Protein 2FU2 (pdb70)

Solvent-accessible surface area: 5019 Å² total

B-factor: mean 35.88, std 7.21, range [23.2, 70.32]

CATH classification: 1.20.1440.50

Structure (mmCIF, N/CA/C/O backbone):
data_2FU2
#
_entry.id   2FU2
#
_cell.length_a   76.087
_cell.length_b   30.28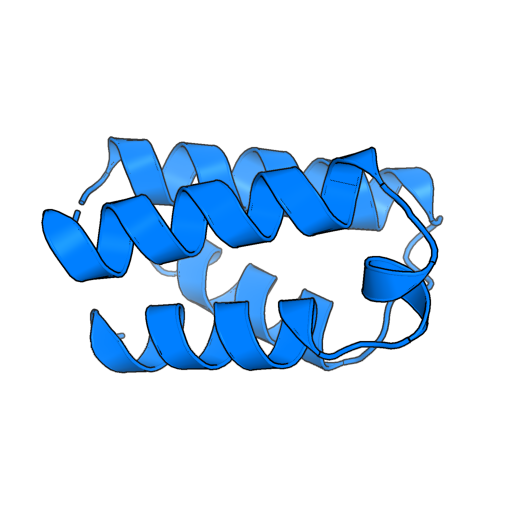0
_cell.length_c   35.855
_cell.angle_alpha   90.00
_cell.angle_beta   113.26
_cell.angle_gamma   90.00
#
_symmetry.space_group_name_H-M   'C 1 2 1'
#
loop_
_entity.id
_entity.type
_entity.pdbx_description
1 polymer 'Hypothetical protein SPy2152'
2 water water
#
loop_
_atom_site.group_PDB
_atom_site.id
_atom_site.type_symbol
_atom_site.label_atom_id
_atom_site.label_alt_id
_atom_site.label_comp_id
_atom_site.label_asym_id
_atom_site.label_entity_id
_atom_site.label_seq_id
_atom_site.pdbx_PDB_ins_code
_atom_site.Cartn_x
_atom_site.Cartn_y
_atom_site.Cartn_z
_atom_site.occupancy
_atom_site.B_iso_or_equiv
_atom_site.auth_seq_id
_atom_site.auth_comp_id
_atom_site.auth_asym_id
_atom_site.auth_atom_id
_atom_site.pdbx_PDB_model_num
ATOM 1 N N . PRO A 1 2 ? 5.910 2.734 -0.463 1.00 34.36 2 PRO A N 1
ATOM 2 C CA . PRO A 1 2 ? 6.548 1.604 0.289 1.00 34.77 2 PRO A CA 1
ATOM 3 C C . PRO A 1 2 ? 6.481 0.256 -0.500 1.00 34.17 2 PRO A C 1
ATOM 4 O O . PRO A 1 2 ? 5.652 -0.581 -0.197 1.00 34.72 2 PRO A O 1
ATOM 8 N N . SER A 1 3 ? 7.336 0.086 -1.515 1.00 33.66 3 SER A N 1
ATOM 9 C CA . SER A 1 3 ? 7.182 -0.917 -2.591 1.00 32.68 3 SER A CA 1
ATOM 10 C C . SER A 1 3 ? 7.745 -2.303 -2.256 1.00 32.99 3 SER A C 1
ATOM 11 O O . SER A 1 3 ? 8.551 -2.474 -1.295 1.00 33.10 3 SER A O 1
ATOM 14 N N . GLU A 1 4 ? 7.350 -3.288 -3.062 1.00 32.36 4 GLU A N 1
ATOM 15 C CA . GLU A 1 4 ? 7.803 -4.681 -2.874 1.00 32.45 4 GLU A CA 1
ATOM 16 C C . GLU A 1 4 ? 9.302 -4.814 -2.955 1.00 32.20 4 GLU A C 1
ATOM 17 O O . GLU A 1 4 ? 9.907 -5.560 -2.152 1.00 31.28 4 GLU A O 1
ATOM 23 N N . LYS A 1 5 ? 9.893 -4.099 -3.929 1.00 31.50 5 LYS A N 1
ATOM 24 C CA . LYS A 1 5 ? 11.353 -4.044 -4.093 1.00 31.93 5 LYS A CA 1
ATOM 25 C C . LYS A 1 5 ? 12.168 -3.364 -2.955 1.00 31.80 5 LYS A C 1
ATOM 26 O O . LYS A 1 5 ? 13.251 -3.817 -2.624 1.00 32.07 5 LYS A O 1
ATOM 32 N N . GLU A 1 6 ? 11.629 -2.296 -2.370 1.00 31.89 6 GLU A N 1
ATOM 33 C CA . GLU A 1 6 ? 12.315 -1.568 -1.315 1.00 33.15 6 GLU A CA 1
ATOM 34 C C . GLU A 1 6 ? 12.387 -2.494 -0.105 1.00 32.40 6 GLU A C 1
ATOM 35 O O . GLU A 1 6 ? 13.414 -2.545 0.581 1.00 32.83 6 GLU A O 1
ATOM 41 N N . ILE A 1 7 ? 11.305 -3.227 0.158 1.00 31.01 7 ILE A N 1
ATOM 42 C CA . ILE A 1 7 ? 11.307 -4.166 1.289 1.00 30.52 7 ILE A CA 1
ATOM 43 C C . ILE A 1 7 ? 12.281 -5.346 1.022 1.00 30.86 7 ILE A C 1
ATOM 44 O O . ILE A 1 7 ? 13.048 -5.762 1.928 1.00 30.45 7 ILE A O 1
ATOM 49 N N . LEU A 1 8 ? 12.282 -5.836 -0.213 1.00 29.53 8 LEU A N 1
ATOM 50 C CA . LEU A 1 8 ? 13.174 -6.925 -0.587 1.00 30.42 8 LEU A CA 1
ATOM 51 C C . LEU A 1 8 ? 14.623 -6.468 -0.433 1.00 30.67 8 LEU A C 1
ATOM 52 O O . LEU A 1 8 ? 15.438 -7.179 0.194 1.00 30.46 8 LEU A O 1
ATOM 57 N N . ASP A 1 9 ? 14.936 -5.257 -0.928 1.00 29.74 9 ASP A N 1
ATOM 58 C CA . ASP A 1 9 ? 16.270 -4.739 -0.742 1.00 30.28 9 ASP A CA 1
ATOM 59 C C . ASP A 1 9 ? 16.685 -4.540 0.742 1.00 31.44 9 ASP A C 1
ATOM 60 O O . ASP A 1 9 ? 17.806 -4.976 1.150 1.00 32.46 9 ASP A O 1
ATOM 65 N N . ALA A 1 10 ? 15.788 -3.905 1.537 1.00 31.15 10 ALA A N 1
ATOM 66 C CA . ALA A 1 10 ? 15.935 -3.828 2.978 1.00 31.02 10 ALA A CA 1
ATOM 67 C C . ALA A 1 10 ? 16.181 -5.172 3.664 1.00 30.56 10 ALA A C 1
ATOM 68 O O . ALA A 1 10 ? 17.073 -5.257 4.526 1.00 31.53 10 ALA A O 1
ATOM 70 N N . LEU A 1 11 ? 15.425 -6.209 3.321 1.00 29.30 11 LEU A N 1
ATOM 71 C CA . LEU A 1 11 ? 15.785 -7.599 3.772 1.00 28.21 11 LEU A CA 1
ATOM 72 C C . LEU A 1 11 ? 17.183 -8.003 3.402 1.00 28.96 11 LEU A C 1
ATOM 73 O O . LEU A 1 11 ? 17.861 -8.651 4.233 1.00 28.57 11 LEU A O 1
ATOM 78 N N . SER A 1 12 ? 17.639 -7.628 2.194 1.00 30.21 12 SER A N 1
ATOM 79 C CA . SER A 1 12 ? 18.942 -8.116 1.721 1.00 32.27 12 SER A CA 1
ATOM 80 C C . SER A 1 12 ? 20.040 -7.418 2.494 1.00 32.78 12 SER A C 1
ATOM 81 O O . SER A 1 12 ? 21.075 -8.029 2.809 1.00 33.89 12 SER A O 1
ATOM 84 N N . LYS A 1 13 ? 19.806 -6.129 2.757 1.00 32.76 13 LYS A N 1
ATOM 85 C CA . LYS A 1 13 ? 20.698 -5.305 3.563 1.00 32.25 13 LYS A CA 1
ATOM 86 C C . LYS A 1 13 ? 20.856 -5.886 4.956 1.00 31.76 13 LYS A C 1
ATOM 87 O O . LYS A 1 13 ? 21.961 -6.040 5.442 1.00 33.11 13 LYS A O 1
ATOM 93 N N . VAL A 1 14 ? 19.748 -6.205 5.601 1.00 31.54 14 VAL A N 1
ATOM 94 C CA . VAL A 1 14 ? 19.795 -6.922 6.888 1.00 31.65 14 VAL A CA 1
ATOM 95 C C . VAL A 1 14 ? 20.529 -8.295 6.798 1.00 32.99 14 VAL A C 1
ATOM 96 O O . VAL A 1 14 ? 21.475 -8.592 7.581 1.00 34.08 14 VAL A O 1
ATOM 100 N N . TYR A 1 15 ? 20.111 -9.110 5.843 1.00 31.80 15 TYR A N 1
ATOM 101 C CA . TYR A 1 15 ? 20.781 -10.396 5.582 1.00 32.26 15 TYR A CA 1
ATOM 102 C C . TYR A 1 15 ? 22.316 -10.273 5.484 1.00 32.94 15 TYR A C 1
ATOM 103 O O . TYR A 1 15 ? 23.008 -11.034 6.090 1.00 32.33 15 TYR A O 1
ATOM 112 N N . SER A 1 16 ? 22.827 -9.304 4.713 1.00 33.23 16 SER A N 1
ATOM 113 C CA . SER A 1 16 ? 24.264 -9.145 4.551 1.00 34.95 16 SER A CA 1
ATOM 114 C C . SER A 1 16 ? 25.008 -8.756 5.844 1.00 35.15 16 SER A C 1
ATOM 115 O O . SER A 1 16 ? 26.228 -8.723 5.805 1.00 34.71 16 SER A O 1
ATOM 118 N N . GLU A 1 17 ? 24.296 -8.452 6.956 1.00 35.39 17 GLU A N 1
ATOM 119 C CA . GLU A 1 17 ? 24.927 -7.937 8.162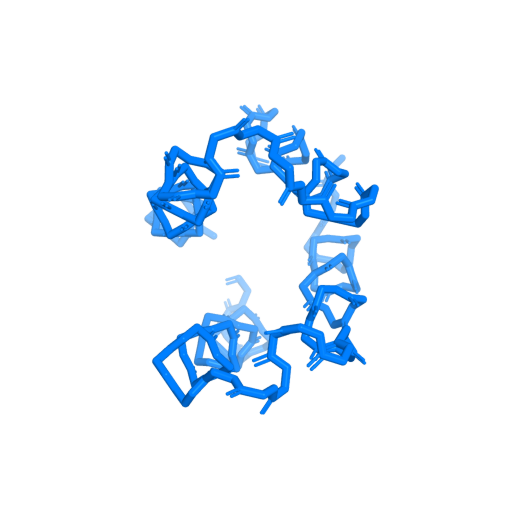 1.00 36.23 17 GLU A CA 1
ATOM 120 C C . GLU A 1 17 ? 25.708 -9.050 8.847 1.00 36.95 17 GLU A C 1
ATOM 121 O O . GLU A 1 17 ? 25.144 -10.124 9.105 1.00 37.78 17 GLU A O 1
ATOM 127 N N . GLN A 1 18 ? 26.970 -8.777 9.199 1.00 38.09 18 GLN A N 1
ATOM 128 C CA . GLN A 1 18 ? 27.842 -9.766 9.895 1.00 39.15 18 GLN A CA 1
ATOM 129 C C . GLN A 1 18 ? 27.164 -10.382 11.118 1.00 37.54 18 GLN A C 1
ATOM 130 O O . GLN A 1 18 ? 27.232 -11.596 11.293 1.00 37.72 18 GLN A O 1
ATOM 136 N N . VAL A 1 19 ? 26.465 -9.567 11.926 1.00 36.85 19 VAL A N 1
ATOM 137 C CA . VAL A 1 19 ? 25.745 -10.088 13.105 1.00 35.64 19 VAL A CA 1
ATOM 138 C C . VAL A 1 19 ? 24.553 -10.991 12.745 1.00 34.99 19 VAL A C 1
ATOM 139 O O . VAL A 1 19 ? 24.227 -11.915 13.505 1.00 35.99 19 VAL A O 1
ATOM 143 N N . ILE A 1 20 ? 23.913 -10.768 11.605 1.00 34.18 20 ILE A N 1
ATOM 144 C CA . ILE A 1 20 ? 22.885 -11.694 11.127 1.00 33.32 20 ILE A CA 1
ATOM 145 C C . ILE A 1 20 ? 23.532 -12.921 10.513 1.00 33.74 20 ILE A C 1
ATOM 146 O O . ILE A 1 20 ? 23.053 -14.044 10.754 1.00 34.17 20 ILE A O 1
ATOM 151 N N . GLN A 1 21 ? 24.600 -12.740 9.729 1.00 32.76 21 GLN A N 1
ATOM 152 C CA . GLN A 1 21 ? 25.301 -13.916 9.168 1.00 34.14 21 GLN A CA 1
ATOM 153 C C . GLN A 1 21 ? 25.856 -14.907 10.211 1.00 34.47 21 GLN A C 1
ATOM 154 O O . GLN A 1 21 ? 25.935 -16.124 9.984 1.00 34.32 21 GLN A O 1
ATOM 160 N N . ALA A 1 22 ? 26.268 -14.347 11.341 1.00 35.02 22 A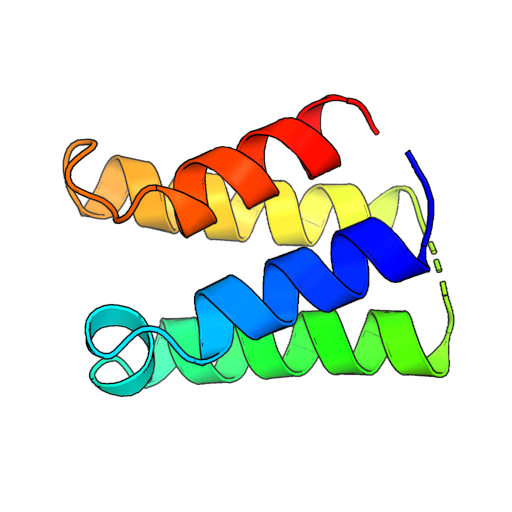LA A N 1
ATOM 161 C CA . ALA A 1 22 ? 26.836 -15.095 12.465 1.00 34.52 22 ALA A CA 1
ATOM 162 C C . ALA A 1 22 ? 25.776 -15.878 13.269 1.00 34.58 22 ALA A C 1
ATOM 163 O O . ALA A 1 22 ? 26.127 -16.581 14.206 1.00 34.35 22 ALA A O 1
ATOM 165 N N . ASP A 1 23 ? 24.495 -15.723 12.929 1.00 33.96 23 ASP A N 1
ATOM 166 C CA . ASP A 1 23 ? 23.397 -16.324 13.679 1.00 34.73 23 ASP A CA 1
ATOM 167 C C . ASP A 1 23 ? 22.489 -17.124 12.765 1.00 35.45 23 ASP A C 1
ATOM 168 O O . ASP A 1 23 ? 21.678 -16.541 11.991 1.00 35.70 23 ASP A O 1
ATOM 173 N N . ASP A 1 24 ? 22.592 -18.453 12.881 1.00 35.16 24 ASP A N 1
ATOM 174 C CA . ASP A 1 24 ? 21.962 -19.356 11.944 1.00 34.43 24 ASP A CA 1
ATOM 175 C C . ASP A 1 24 ? 20.435 -19.229 11.875 1.00 34.04 24 ASP A C 1
ATOM 176 O O . ASP A 1 24 ? 19.865 -19.398 10.808 1.00 31.90 24 ASP A O 1
ATOM 181 N N . TYR A 1 25 ? 19.774 -18.923 13.009 1.00 34.50 25 TYR A N 1
ATOM 182 C CA . TYR A 1 25 ? 18.300 -18.761 13.018 1.00 33.10 25 TYR A CA 1
ATOM 183 C C . TYR A 1 25 ? 17.822 -17.475 12.306 1.00 32.95 25 TYR A C 1
ATOM 184 O O . TYR A 1 25 ? 16.978 -17.516 11.407 1.00 31.85 25 TYR A O 1
ATOM 193 N N . PHE A 1 26 ? 18.380 -16.339 12.674 1.00 31.64 26 PHE A N 1
ATOM 194 C CA . PHE A 1 26 ? 18.000 -15.117 11.980 1.00 31.86 26 PHE A CA 1
ATOM 195 C C . PHE A 1 26 ? 18.421 -15.112 10.513 1.00 31.56 26 PHE A C 1
ATOM 196 O O . PHE A 1 26 ? 17.652 -14.682 9.662 1.00 31.80 26 PHE A O 1
ATOM 204 N N . ARG A 1 27 ? 19.622 -15.600 10.210 1.00 31.99 27 ARG A N 1
ATOM 205 C CA . ARG A 1 27 ? 20.077 -15.606 8.794 1.00 31.34 27 ARG A CA 1
ATOM 206 C C . ARG A 1 27 ? 19.110 -16.351 7.868 1.00 32.36 27 ARG A C 1
ATOM 207 O O . ARG A 1 27 ? 18.799 -15.852 6.760 1.00 32.08 27 ARG A O 1
ATOM 215 N N . GLN A 1 28 ? 18.695 -17.557 8.292 1.00 32.07 28 GLN A N 1
ATOM 216 C CA . GLN A 1 28 ? 17.807 -18.439 7.528 1.00 32.33 28 GLN A CA 1
ATOM 217 C C . GLN A 1 28 ? 16.384 -17.864 7.432 1.00 31.83 28 GLN A C 1
ATOM 218 O O . GLN A 1 28 ? 15.773 -17.801 6.383 1.00 32.26 28 GLN A O 1
ATOM 224 N N . ALA A 1 29 ? 15.873 -17.446 8.572 1.00 30.69 29 ALA A N 1
ATOM 225 C CA . ALA A 1 29 ? 14.625 -16.719 8.659 1.00 30.53 29 ALA A CA 1
ATOM 226 C C . ALA A 1 29 ? 14.548 -15.551 7.665 1.00 30.76 29 ALA A C 1
ATOM 227 O O . ALA A 1 29 ? 13.600 -15.467 6.829 1.00 30.17 29 ALA A O 1
ATOM 229 N N . ILE A 1 30 ? 15.518 -14.645 7.736 1.00 30.64 30 ILE A N 1
ATOM 230 C CA . ILE A 1 30 ? 15.513 -13.519 6.772 1.00 31.37 30 ILE A CA 1
ATOM 231 C C . ILE A 1 30 ? 15.571 -14.047 5.327 1.00 31.99 30 ILE A C 1
ATOM 232 O O . ILE A 1 30 ? 14.811 -13.593 4.411 1.00 31.96 30 ILE A O 1
ATOM 237 N N . PHE A 1 31 ? 16.415 -15.063 5.144 1.00 31.66 31 PHE A N 1
ATOM 238 C CA . PHE A 1 31 ? 16.614 -15.624 3.844 1.00 31.03 31 PHE A CA 1
ATOM 239 C C . PHE A 1 31 ? 15.270 -16.168 3.308 1.00 31.34 31 PHE A C 1
ATOM 240 O O . PHE A 1 31 ? 14.948 -16.015 2.115 1.00 30.65 31 PHE A O 1
ATOM 248 N N . GLU A 1 32 ? 14.481 -16.783 4.184 1.00 30.46 32 GLU A N 1
ATOM 249 C CA . GLU A 1 32 ? 13.256 -17.409 3.746 1.00 30.89 32 GLU A CA 1
ATOM 250 C C . GLU A 1 32 ? 12.152 -16.425 3.430 1.00 30.58 32 GLU A C 1
ATOM 251 O O . GLU A 1 32 ? 11.423 -16.596 2.490 1.00 30.85 32 GLU A O 1
ATOM 257 N N . LEU A 1 33 ? 12.013 -15.415 4.271 1.00 31.20 33 LEU A N 1
ATOM 258 C CA . LEU A 1 33 ? 11.095 -14.347 4.053 1.00 32.03 33 LEU A CA 1
ATOM 259 C C . LEU A 1 33 ? 11.447 -13.620 2.737 1.00 32.30 33 LEU A C 1
ATOM 260 O O . LEU A 1 33 ? 10.557 -13.403 1.878 1.00 31.26 33 LEU A O 1
ATOM 265 N N . ALA A 1 34 ? 12.721 -13.258 2.551 1.00 32.32 34 ALA A N 1
ATOM 266 C CA . ALA A 1 34 ? 13.131 -12.576 1.279 1.00 32.80 34 ALA A CA 1
ATOM 267 C C . ALA A 1 34 ? 12.833 -13.466 0.079 1.00 34.90 34 ALA A C 1
ATOM 268 O O . ALA A 1 34 ? 12.368 -12.953 -0.942 1.00 35.83 34 ALA A O 1
ATOM 270 N N . SER A 1 35 ? 13.031 -14.793 0.177 1.00 35.42 35 SER A N 1
ATOM 271 C CA . SER A 1 35 ? 12.690 -15.663 -0.947 1.00 35.87 35 SER A CA 1
ATOM 272 C C . SER A 1 35 ? 11.202 -15.711 -1.221 1.00 36.21 35 SER A C 1
ATOM 273 O O . SER A 1 35 ? 10.789 -15.818 -2.381 1.00 36.00 35 SER A O 1
ATOM 276 N N . GLN A 1 36 ? 10.392 -15.687 -0.170 1.00 35.89 36 GLN A N 1
ATOM 277 C CA . GLN A 1 36 ? 8.963 -15.739 -0.366 1.00 36.43 36 GLN A CA 1
ATOM 278 C C . GLN A 1 36 ? 8.490 -14.469 -1.073 1.00 36.18 36 GLN A C 1
ATOM 279 O O . GLN A 1 36 ? 7.670 -14.519 -1.977 1.00 34.62 36 GLN A O 1
ATOM 285 N N . LEU A 1 37 ? 9.017 -13.332 -0.637 1.00 36.69 37 LEU A N 1
ATOM 286 C CA . LEU A 1 37 ? 8.749 -12.036 -1.244 1.00 38.03 37 LEU A CA 1
ATOM 287 C C . LEU A 1 37 ? 9.164 -12.045 -2.701 1.00 39.32 37 LEU A C 1
ATOM 288 O O . LEU A 1 37 ? 8.372 -11.764 -3.602 1.00 39.39 37 LEU A O 1
ATOM 293 N N . GLU A 1 38 ? 10.425 -12.336 -2.936 1.00 40.87 38 GLU A N 1
ATOM 294 C CA . GLU A 1 38 ? 10.886 -12.386 -4.302 1.00 43.83 38 GLU A CA 1
ATOM 295 C C . GLU A 1 38 ? 9.974 -13.236 -5.177 1.00 45.07 38 GLU A C 1
ATOM 296 O O . GLU A 1 38 ? 9.614 -12.832 -6.288 1.00 45.44 38 GLU A O 1
ATOM 302 N N . LYS A 1 39 ? 9.611 -14.415 -4.673 1.00 46.04 39 LYS A N 1
ATOM 303 C CA . LYS A 1 39 ? 8.830 -15.380 -5.429 1.00 47.85 39 LYS A CA 1
ATOM 304 C C . LYS A 1 39 ? 7.388 -14.890 -5.592 1.00 47.67 39 LYS A C 1
ATOM 3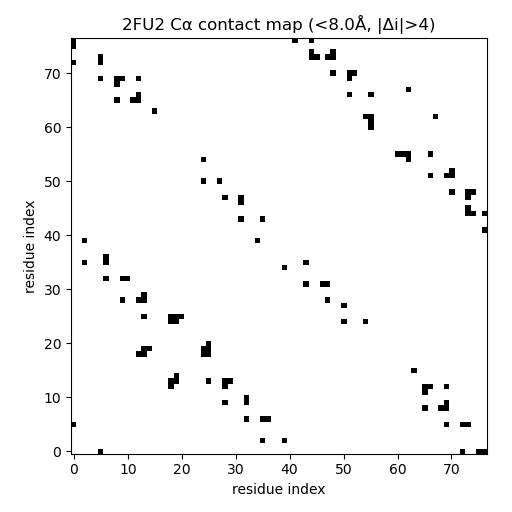05 O O . LYS A 1 39 ? 6.986 -14.603 -6.700 1.00 48.31 39 LYS A O 1
ATOM 311 N N . GLU A 1 40 ? 6.624 -14.778 -4.502 1.00 47.51 40 GLU A N 1
ATOM 312 C CA . GLU A 1 40 ? 5.183 -14.482 -4.566 1.00 46.80 40 GLU A CA 1
ATOM 313 C C . GLU A 1 40 ? 4.851 -12.993 -4.548 1.00 45.49 40 GLU A C 1
ATOM 314 O O . GLU A 1 40 ? 3.698 -12.635 -4.788 1.00 45.81 40 GLU A O 1
ATOM 320 N N . GLY A 1 41 ? 5.803 -12.121 -4.224 1.00 43.17 41 GLY A N 1
ATOM 321 C CA . GLY A 1 41 ? 5.425 -10.742 -3.891 1.00 41.76 41 GLY A CA 1
ATOM 322 C C . GLY A 1 41 ? 4.974 -10.501 -2.436 1.00 40.43 41 GLY A C 1
ATOM 323 O O . GLY A 1 41 ? 5.013 -11.391 -1.60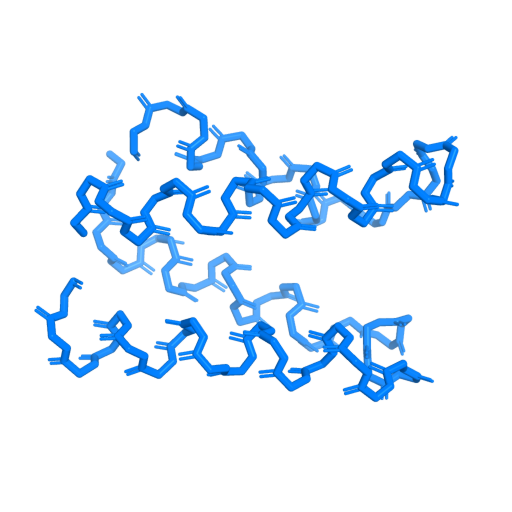8 1.00 39.95 41 GLY A O 1
ATOM 332 N N . SER A 1 43 ? 2.659 -9.348 0.943 1.00 37.92 43 SER A N 1
ATOM 333 C CA . SER A 1 43 ? 1.321 -9.612 1.430 1.00 37.49 43 SER A CA 1
ATOM 334 C C . SER A 1 43 ? 1.269 -9.154 2.868 1.00 36.66 43 SER A C 1
ATOM 335 O O . SER A 1 43 ? 2.303 -8.993 3.500 1.00 36.75 43 SER A O 1
ATOM 338 N N . SER A 1 44 ? 0.056 -8.889 3.324 1.00 36.16 44 SER A N 1
ATOM 339 C CA . SER A 1 44 ? -0.337 -8.665 4.698 1.00 36.63 44 SER A CA 1
ATOM 340 C C . SER A 1 44 ? 0.331 -9.672 5.616 1.00 37.36 44 SER A C 1
ATOM 341 O O . SER A 1 44 ? 1.023 -9.296 6.576 1.00 38.13 44 SER A O 1
ATOM 344 N N . LEU A 1 45 ? 0.127 -10.955 5.305 1.00 36.75 45 LEU A N 1
ATOM 345 C CA . LEU A 1 45 ? 0.716 -12.049 6.037 1.00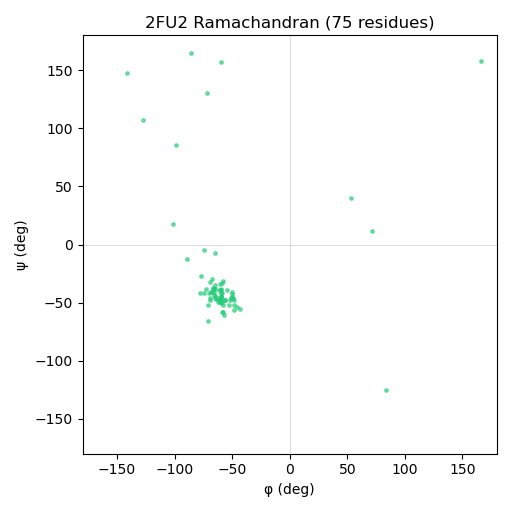 36.81 45 LEU A CA 1
ATOM 346 C C . LEU A 1 45 ? 2.228 -11.939 6.182 1.00 35.96 45 LEU A C 1
ATOM 347 O O . LEU A 1 45 ? 2.768 -12.027 7.294 1.00 36.31 45 LEU A O 1
ATOM 352 N N . LEU A 1 46 ? 2.904 -11.736 5.054 1.00 35.21 46 LEU A N 1
ATOM 353 C CA . LEU A 1 46 ? 4.356 -11.695 5.001 1.00 34.63 46 LEU A CA 1
ATOM 354 C C . LEU A 1 46 ? 4.890 -10.480 5.804 1.00 33.97 46 LEU A C 1
ATOM 355 O O . LEU A 1 46 ? 5.916 -10.563 6.492 1.00 33.64 46 LEU A O 1
ATOM 360 N N . ALA A 1 47 ? 4.162 -9.372 5.706 1.00 32.20 47 ALA A N 1
ATOM 361 C CA . ALA A 1 47 ? 4.485 -8.162 6.414 1.00 32.87 47 ALA A CA 1
ATOM 362 C C . ALA A 1 47 ? 4.537 -8.518 7.889 1.00 31.75 47 ALA A C 1
ATOM 363 O O . ALA A 1 47 ? 5.488 -8.196 8.587 1.00 31.32 47 ALA A O 1
ATOM 365 N N . THR A 1 48 ? 3.498 -9.232 8.315 1.00 32.09 48 THR A N 1
ATOM 366 C CA . THR A 1 48 ? 3.304 -9.667 9.697 1.00 31.33 48 THR A CA 1
ATOM 367 C C . THR A 1 48 ? 4.415 -10.528 10.172 1.00 30.95 48 THR A C 1
ATOM 368 O O . THR A 1 48 ? 4.912 -10.267 11.286 1.00 31.80 48 THR A O 1
ATOM 372 N N . LYS A 1 49 ? 4.823 -11.504 9.317 1.00 29.39 49 LYS A N 1
ATOM 373 C CA . LYS A 1 49 ? 5.926 -12.389 9.593 1.00 29.70 49 LYS A CA 1
ATOM 374 C C . LYS A 1 49 ? 7.258 -11.663 9.700 1.00 28.68 49 LYS A C 1
ATOM 375 O O . LYS A 1 49 ? 8.001 -11.905 10.626 1.00 29.40 49 LYS A O 1
ATOM 381 N N . ILE A 1 50 ? 7.577 -10.778 8.778 1.00 28.22 50 ILE A N 1
ATOM 382 C CA . ILE A 1 50 ? 8.842 -10.033 8.919 1.00 27.81 50 ILE A CA 1
ATOM 383 C C . ILE A 1 50 ? 8.790 -9.146 10.163 1.00 27.96 50 ILE A C 1
ATOM 384 O O . ILE A 1 50 ? 9.698 -9.128 10.971 1.00 28.80 50 ILE A O 1
ATOM 389 N N . ASP A 1 51 ? 7.693 -8.442 10.348 1.00 27.97 51 ASP A N 1
ATOM 390 C CA . ASP A 1 51 ? 7.518 -7.644 11.571 1.00 29.51 51 ASP A CA 1
ATOM 391 C C . ASP A 1 51 ? 7.834 -8.443 12.859 1.00 29.36 51 ASP A C 1
ATOM 392 O O . ASP A 1 51 ? 8.668 -7.981 13.678 1.00 29.96 51 ASP A O 1
ATOM 397 N N . SER A 1 52 ? 7.213 -9.623 12.995 1.00 28.52 52 SER A N 1
ATOM 398 C CA . SER A 1 52 ? 7.412 -10.469 14.145 1.00 30.36 52 SER A CA 1
ATOM 399 C C . SER A 1 52 ? 8.875 -10.854 14.272 1.00 31.49 52 SER A C 1
ATOM 400 O O . SER A 1 52 ? 9.400 -10.828 15.396 1.00 32.04 52 SER A O 1
ATOM 403 N N . LEU A 1 53 ? 9.514 -11.237 13.149 1.00 31.15 53 LEU A N 1
ATOM 404 C CA . LEU A 1 53 ? 10.922 -11.649 13.194 1.00 31.40 53 LEU A CA 1
ATOM 405 C C . LEU A 1 53 ? 11.850 -10.466 13.611 1.00 31.52 53 LEU A C 1
ATOM 406 O O . LEU A 1 53 ? 12.702 -10.613 14.492 1.00 32.33 53 LEU A O 1
ATOM 411 N N . ILE A 1 54 ? 11.627 -9.281 13.042 1.00 31.44 54 ILE A N 1
ATOM 412 C CA . ILE A 1 54 ? 12.429 -8.108 13.373 1.00 31.10 54 ILE A CA 1
ATOM 413 C C . ILE A 1 54 ? 12.148 -7.598 14.780 1.00 30.41 54 ILE A C 1
ATOM 414 O O . ILE A 1 54 ? 13.092 -7.280 15.511 1.00 30.82 54 ILE A O 1
ATOM 419 N N . ASN A 1 55 ? 10.886 -7.564 15.201 1.00 29.38 55 ASN A N 1
ATOM 420 C CA . ASN A 1 55 ? 10.624 -7.286 16.642 1.00 30.00 55 ASN A CA 1
ATOM 421 C C . ASN A 1 55 ? 11.431 -8.204 17.553 1.00 30.78 55 ASN A C 1
ATOM 422 O O . ASN A 1 55 ? 12.067 -7.719 18.507 1.00 30.84 55 ASN A O 1
ATOM 427 N N . GLN A 1 56 ? 11.397 -9.515 17.238 1.00 30.97 56 GLN A N 1
ATOM 428 C CA . GLN A 1 56 ? 12.073 -10.541 17.984 1.00 32.21 56 GLN A CA 1
ATOM 429 C C . GLN A 1 56 ? 13.568 -10.258 17.992 1.00 32.07 56 GLN A C 1
ATOM 430 O O . GLN A 1 56 ? 14.199 -10.332 19.031 1.00 32.35 56 GLN A O 1
ATOM 436 N N . TYR A 1 57 ? 14.137 -9.898 16.831 1.00 32.16 57 TYR A N 1
ATOM 437 C CA . TYR A 1 57 ? 15.565 -9.574 16.788 1.00 31.50 57 TYR A CA 1
ATOM 438 C C . TYR A 1 57 ? 15.878 -8.342 17.687 1.00 31.81 57 TYR A C 1
ATOM 439 O O . TYR A 1 57 ? 16.801 -8.347 18.575 1.00 30.22 57 TYR A O 1
ATOM 448 N N . ILE A 1 58 ? 15.086 -7.288 17.490 1.00 31.45 58 ILE A N 1
ATOM 449 C CA . ILE A 1 58 ? 15.332 -6.020 18.262 1.00 31.38 58 ILE A CA 1
ATOM 450 C C . ILE A 1 58 ? 15.239 -6.265 19.782 1.00 31.95 58 ILE A C 1
ATOM 451 O O . ILE A 1 58 ? 16.148 -5.914 20.561 1.00 31.28 58 ILE A O 1
ATOM 456 N N . LEU A 1 59 ? 14.151 -6.901 20.201 1.00 31.94 59 LEU A N 1
ATOM 457 C CA . LEU A 1 59 ? 13.948 -7.112 21.633 1.00 32.14 59 LEU A CA 1
ATOM 458 C C . LEU A 1 59 ? 15.039 -8.061 22.212 1.00 32.71 59 LEU A C 1
ATOM 459 O O . LEU A 1 59 ? 15.485 -7.882 23.356 1.00 32.69 59 LEU A O 1
ATOM 464 N N . THR A 1 60 ? 15.479 -9.046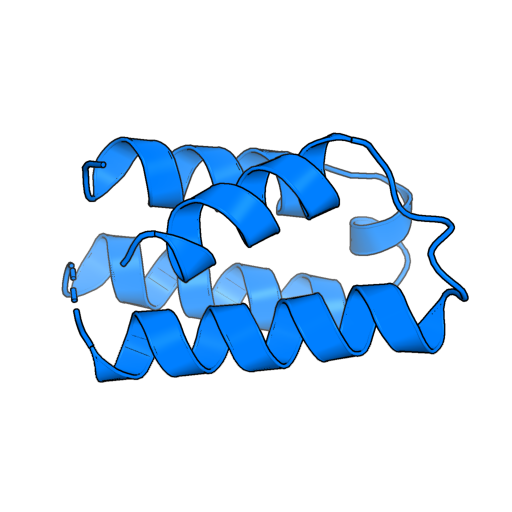 21.409 1.00 31.80 60 THR A N 1
ATOM 465 C CA . THR A 1 60 ? 16.391 -10.054 21.896 1.00 31.50 60 THR A CA 1
ATOM 466 C C . THR A 1 60 ? 17.720 -9.370 22.148 1.00 30.94 60 THR A C 1
ATOM 467 O O . THR A 1 60 ? 18.457 -9.755 23.027 1.00 28.32 60 THR A O 1
ATOM 471 N N . HIS A 1 61 ? 18.022 -8.356 21.337 1.00 31.70 61 HIS A N 1
ATOM 472 C CA . HIS A 1 61 ? 19.300 -7.678 21.429 1.00 31.73 61 HIS A CA 1
ATOM 473 C C . HIS A 1 61 ? 19.250 -6.362 22.147 1.00 32.02 61 HIS A C 1
ATOM 474 O O . HIS A 1 61 ? 20.129 -5.560 21.979 1.00 32.51 61 HIS A O 1
ATOM 481 N N . GLN A 1 62 ? 18.199 -6.136 22.914 1.00 33.48 62 GLN A N 1
ATOM 482 C CA . GLN A 1 62 ? 18.066 -4.915 23.745 1.00 35.82 62 GLN A CA 1
ATOM 483 C C . GLN A 1 62 ? 18.235 -3.602 22.976 1.00 35.62 62 GLN A C 1
ATOM 484 O O . GLN A 1 62 ? 18.815 -2.661 23.486 1.00 35.48 62 GLN A O 1
ATOM 490 N N . PHE A 1 63 ? 17.683 -3.557 21.752 1.00 35.60 63 PHE A N 1
ATOM 491 C CA . PHE A 1 63 ? 17.679 -2.380 20.909 1.00 35.03 63 PHE A CA 1
ATOM 492 C C . PHE A 1 63 ? 19.086 -2.099 20.376 1.00 35.71 63 PHE A C 1
ATOM 493 O O . PHE A 1 63 ? 19.338 -1.064 19.785 1.00 36.03 63 PHE A O 1
ATOM 501 N N . ASP A 1 64 ? 19.982 -3.057 20.549 1.00 36.52 64 ASP A N 1
ATOM 502 C CA . ASP A 1 64 ? 21.335 -2.958 19.998 1.00 37.84 64 ASP A CA 1
ATOM 503 C C . ASP A 1 64 ? 21.360 -3.758 18.693 1.00 38.00 64 ASP A C 1
ATOM 504 O O . ASP A 1 64 ? 21.700 -4.948 18.668 1.00 38.85 64 ASP A O 1
ATOM 509 N N . ALA A 1 65 ? 20.966 -3.094 17.612 1.00 37.11 65 ALA A N 1
ATOM 510 C CA . ALA A 1 65 ? 20.846 -3.711 16.285 1.00 35.95 65 ALA A CA 1
ATOM 511 C C . ALA A 1 65 ? 21.335 -2.650 15.293 1.00 34.62 65 ALA A C 1
ATOM 512 O O . ALA A 1 65 ? 21.168 -1.435 15.545 1.00 33.87 65 ALA A O 1
ATOM 514 N N . PRO A 1 66 ? 21.959 -3.096 14.185 1.00 33.26 66 PRO A N 1
ATOM 515 C CA . PRO A 1 66 ? 22.457 -2.197 13.138 1.00 32.13 66 PRO A CA 1
ATOM 516 C C . PRO A 1 66 ? 21.308 -1.359 12.529 1.00 32.25 66 PRO A C 1
ATOM 517 O O . PRO A 1 66 ? 20.128 -1.784 12.605 1.00 31.87 66 PRO A O 1
ATOM 521 N N . LYS A 1 67 ? 21.638 -0.209 11.928 1.00 31.23 67 LYS A N 1
ATOM 522 C CA . LYS A 1 67 ? 20.645 0.682 11.348 1.00 31.57 67 LYS A CA 1
ATOM 523 C C . LYS A 1 67 ? 19.692 -0.068 10.417 1.00 31.14 67 LYS A C 1
ATOM 524 O O . LYS A 1 67 ? 18.479 0.181 10.433 1.00 29.84 67 LYS A O 1
ATOM 530 N N . SER A 1 68 ? 20.247 -0.992 9.617 1.00 30.85 68 SER A N 1
ATOM 531 C CA . SER A 1 68 ? 19.448 -1.679 8.596 1.00 31.09 68 SER A CA 1
ATOM 532 C C . SER A 1 68 ? 18.255 -2.420 9.189 1.00 29.98 68 SER A C 1
ATOM 533 O O . SER A 1 68 ? 17.205 -2.536 8.578 1.00 30.10 68 SER A O 1
ATOM 536 N N . ILE A 1 69 ? 18.415 -2.892 10.401 1.00 30.96 69 ILE A N 1
ATOM 537 C CA . ILE A 1 69 ? 17.364 -3.640 11.116 1.00 31.86 69 ILE A CA 1
ATOM 538 C C . ILE A 1 69 ? 16.243 -2.687 11.457 1.00 31.63 69 ILE A C 1
ATOM 539 O O . ILE A 1 69 ? 15.064 -2.955 11.205 1.00 31.07 69 ILE A O 1
ATOM 544 N N . PHE A 1 70 ? 16.620 -1.535 11.962 1.00 31.58 70 PHE A N 1
ATOM 545 C CA . PHE A 1 70 ? 15.631 -0.505 12.224 1.00 32.18 70 PHE A CA 1
ATOM 546 C C . PHE A 1 70 ? 14.993 0.048 10.967 1.00 32.53 70 PHE A C 1
ATOM 547 O O . PHE A 1 70 ? 13.788 0.368 10.978 1.00 32.60 70 PHE A O 1
ATOM 555 N N . ASP A 1 71 ? 15.795 0.200 9.903 1.00 31.41 71 ASP A N 1
ATOM 556 C CA . ASP A 1 71 ? 15.286 0.592 8.621 1.00 31.64 71 ASP A CA 1
ATOM 557 C C . ASP A 1 71 ? 14.193 -0.358 8.062 1.00 31.39 71 ASP A C 1
ATOM 558 O O . ASP A 1 71 ? 13.067 0.067 7.799 1.00 31.92 71 ASP A O 1
ATOM 563 N N . LEU A 1 72 ? 14.546 -1.631 7.863 1.00 29.92 72 LEU A N 1
ATOM 564 C CA . LEU A 1 72 ? 13.590 -2.694 7.618 1.00 29.53 72 LEU A CA 1
ATOM 565 C C . LEU A 1 72 ? 12.401 -2.674 8.565 1.00 29.30 72 LEU A C 1
ATOM 566 O O . LEU A 1 72 ? 11.237 -2.711 8.144 1.00 30.68 72 LEU A O 1
ATOM 571 N N . SER A 1 73 ? 12.658 -2.6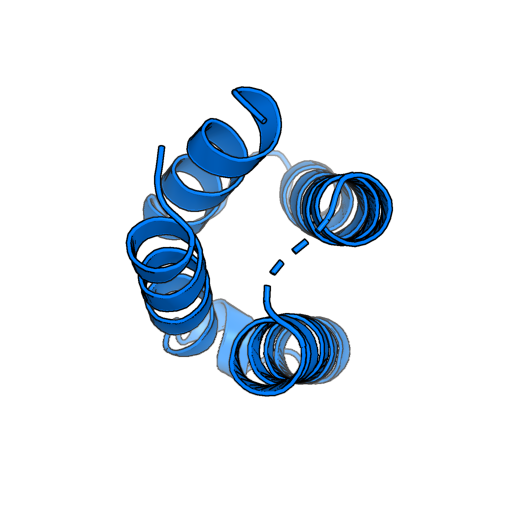61 9.835 1.00 27.95 73 SER A N 1
ATOM 572 C CA . SER A 1 73 ? 11.513 -2.618 10.789 1.00 28.82 73 SER A CA 1
ATOM 573 C C . SER A 1 73 ? 10.516 -1.506 10.436 1.00 29.07 73 SER A C 1
ATOM 574 O O . SER A 1 73 ? 9.327 -1.735 10.419 1.00 27.24 73 SER A O 1
ATOM 577 N N . ARG A 1 74 ? 11.048 -0.302 10.132 1.00 29.43 74 ARG A N 1
ATOM 578 C CA . ARG A 1 74 ? 10.274 0.843 9.825 1.00 29.54 74 ARG A CA 1
ATOM 579 C C . ARG A 1 74 ? 9.378 0.620 8.594 1.00 30.44 74 ARG A C 1
ATOM 580 O O . ARG A 1 74 ? 8.173 0.936 8.590 1.00 29.70 74 ARG A O 1
ATOM 588 N N . LEU A 1 75 ? 9.994 0.086 7.549 1.00 29.94 75 LEU A N 1
ATOM 589 C CA . LEU A 1 75 ? 9.313 -0.192 6.328 1.00 30.81 75 LEU A CA 1
ATOM 590 C C . LEU A 1 75 ? 8.136 -1.165 6.458 1.00 31.87 75 LEU A C 1
ATOM 591 O O . LEU A 1 75 ? 7.089 -0.923 5.853 1.00 32.62 75 LEU A O 1
ATOM 596 N N . VAL A 1 76 ? 8.317 -2.291 7.150 1.00 32.19 76 VAL A N 1
ATOM 597 C CA . VAL A 1 76 ? 7.233 -3.262 7.268 1.00 33.29 76 VAL A CA 1
ATOM 598 C C . VAL A 1 76 ? 6.223 -2.785 8.282 1.00 34.46 76 VAL A C 1
ATOM 599 O O . VAL A 1 76 ? 5.035 -3.150 8.162 1.00 35.47 76 VAL A O 1
ATOM 603 N N . LYS A 1 77 ? 6.638 -1.973 9.262 1.00 34.57 77 LYS A N 1
ATOM 604 C CA . LYS A 1 77 ? 5.598 -1.313 10.119 1.00 36.07 77 LYS A CA 1
ATOM 605 C C . LYS A 1 77 ? 4.641 -0.388 9.343 1.00 38.24 77 LYS A C 1
ATOM 606 O O . LYS A 1 77 ? 3.454 -0.363 9.612 1.00 38.11 77 LYS A O 1
ATOM 612 N N . THR A 1 78 ? 5.160 0.354 8.370 1.00 41.01 78 THR A N 1
ATOM 613 C CA . THR A 1 78 ? 4.326 1.205 7.508 1.00 43.66 78 THR A CA 1
ATOM 614 C C . THR A 1 78 ? 3.226 0.397 6.765 1.00 44.40 78 THR A C 1
ATOM 615 O O . THR A 1 78 ? 2.050 0.718 6.910 1.00 45.95 78 THR A O 1
ATOM 619 N N . LYS A 1 79 ? 3.600 -0.614 5.966 1.00 45.93 79 LYS A N 1
ATOM 620 C CA . LYS A 1 79 ? 2.736 -1.816 5.644 1.00 47.02 79 LYS A CA 1
ATOM 621 C C . LYS A 1 79 ? 3.648 -2.642 4.801 1.00 48.04 79 LYS A C 1
ATOM 622 O O . LYS A 1 79 ? 4.635 -2.108 4.286 1.00 49.01 79 LYS A O 1
#

InterPro domains:
  IPR015046 Lactococcin-A immunity protein-like [PF08951] (4-78)
  IPR023130 Ta0600-like superfamily [G3DSA:1.20.1440.50] (1-79)

Nearest PDB structures (foldseek):
  2fu2-assembly1_A  TM=1.013E+00  e=4.434E-10  Streptococcus pyogenes
  3efz-assembly1_A  TM=4.527E-01  e=6.010E+00  Cryptosporidium parvum Iowa II

Secondary structure (DSSP, 8-state):
--HHHHHHHHHHHHT-HHHHT-HHHHHHHHHHHHHHHHH--HHHHHHHHHHHHHHHHHTTT---HHHHHHHHHHHH-

Sequence (77 aa):
PSEKEILDALSKVYSEQVIQADDYFRQAIFELASQLEKEGSSLLATKIDSLINQYILTHQFDAPKSIFDLSRLVKTK

Organism: Streptococcus pyogenes serotype M1 (NCBI:txid301447)

Radius of gyration: 11.17 Å; Cα contacts (8 Å, |Δi|>4): 65; chains: 1; bounding box: 28×21×29 Å

Foldseek 3Di:
DALVVLLVLLVVQLVDPVQVVDPVSNVQSVVLSVVCVVVNDPVSLVSLLVSLVCVCVVVVNPGDVSSVVSNVVSVVD